Protein AF-A0A085ZIJ7-F1 (afdb_monomer_lite)

Radius of gyration: 19.6 Å; chains: 1; bounding box: 52×27×55 Å

Structure (mmCIF, N/CA/C/O backbone):
data_AF-A0A085ZIJ7-F1
#
_entry.id   AF-A0A085ZIJ7-F1
#
loop_
_atom_site.group_PDB
_atom_site.id
_atom_site.type_symbol
_atom_site.label_atom_id
_atom_site.label_alt_id
_atom_site.label_comp_id
_atom_site.label_asym_id
_atom_site.label_entity_id
_atom_site.label_seq_id
_atom_site.pdbx_PDB_ins_code
_atom_site.Cartn_x
_atom_site.Cartn_y
_atom_site.Cartn_z
_atom_site.occupancy
_atom_site.B_iso_or_equiv
_atom_site.auth_seq_id
_atom_site.auth_comp_id
_atom_site.auth_asym_id
_atom_site.auth_atom_id
_atom_site.pdbx_PDB_model_num
ATOM 1 N N . MET A 1 1 ? 13.204 -17.006 -9.933 1.00 59.56 1 MET A N 1
ATOM 2 C CA . MET A 1 1 ? 13.004 -15.591 -9.560 1.00 59.56 1 MET A CA 1
ATOM 3 C C . MET A 1 1 ? 14.360 -15.054 -9.168 1.00 59.56 1 MET A C 1
ATOM 5 O O . MET A 1 1 ? 14.959 -15.619 -8.263 1.00 59.56 1 MET A O 1
ATOM 9 N N . ASP A 1 2 ? 14.858 -14.044 -9.872 1.00 80.56 2 ASP A N 1
ATOM 10 C CA . ASP A 1 2 ? 16.181 -13.480 -9.587 1.00 80.56 2 ASP A CA 1
ATOM 11 C C . ASP A 1 2 ? 16.180 -12.800 -8.214 1.00 80.56 2 ASP A C 1
ATOM 13 O O . ASP A 1 2 ? 15.118 -12.431 -7.696 1.00 80.56 2 ASP A O 1
ATOM 17 N N . SER A 1 3 ? 17.364 -12.602 -7.633 1.00 83.62 3 SER A N 1
ATOM 18 C CA . SER A 1 3 ? 17.539 -11.985 -6.309 1.00 83.62 3 SER A CA 1
ATOM 19 C C . SER A 1 3 ? 16.763 -10.668 -6.165 1.00 83.62 3 SER A C 1
ATOM 21 O O . SER A 1 3 ? 16.081 -10.450 -5.164 1.00 83.62 3 SER A O 1
ATOM 23 N N . LEU A 1 4 ? 16.768 -9.832 -7.206 1.00 79.94 4 LEU A N 1
ATOM 24 C CA . LEU A 1 4 ? 16.025 -8.570 -7.264 1.00 79.94 4 LEU A CA 1
ATOM 25 C C . LEU A 1 4 ? 14.499 -8.772 -7.209 1.00 79.94 4 LEU A C 1
ATOM 27 O O . LEU A 1 4 ? 13.789 -8.043 -6.519 1.00 79.94 4 LEU A O 1
ATOM 31 N N . GLY A 1 5 ? 13.985 -9.793 -7.901 1.00 79.25 5 GLY A N 1
ATOM 32 C CA . GLY A 1 5 ? 12.565 -10.144 -7.871 1.00 79.25 5 GLY A CA 1
ATOM 33 C C . GLY A 1 5 ? 12.114 -10.607 -6.485 1.00 79.25 5 GLY A C 1
ATOM 34 O O . GLY A 1 5 ? 11.034 -10.229 -6.033 1.00 79.25 5 GLY A O 1
ATOM 35 N N . PHE A 1 6 ? 12.966 -11.353 -5.779 1.00 84.31 6 PHE A N 1
ATOM 36 C CA . PHE A 1 6 ? 12.706 -11.768 -4.400 1.00 84.31 6 PHE A CA 1
ATOM 37 C C . PHE A 1 6 ? 12.650 -10.584 -3.433 1.00 84.31 6 PHE A C 1
ATOM 39 O O . PHE A 1 6 ? 11.722 -10.490 -2.630 1.00 84.31 6 PHE A O 1
ATOM 46 N N . ILE A 1 7 ? 13.574 -9.629 -3.564 1.00 87.94 7 ILE A N 1
ATOM 47 C CA . ILE A 1 7 ? 13.561 -8.391 -2.773 1.00 87.94 7 ILE A CA 1
ATOM 48 C C . ILE A 1 7 ? 12.259 -7.612 -3.006 1.00 87.94 7 ILE A C 1
ATOM 50 O O . ILE A 1 7 ? 11.618 -7.171 -2.051 1.00 87.94 7 ILE A O 1
ATOM 54 N N . PHE A 1 8 ? 11.819 -7.476 -4.259 1.00 84.62 8 PHE A N 1
ATOM 55 C CA . PHE A 1 8 ? 10.567 -6.784 -4.573 1.00 84.62 8 PHE A CA 1
ATOM 56 C C . PHE A 1 8 ? 9.333 -7.501 -4.034 1.00 84.62 8 PHE A C 1
ATOM 58 O O . PHE A 1 8 ? 8.404 -6.841 -3.573 1.00 84.62 8 PHE A O 1
ATOM 65 N N . PHE A 1 9 ? 9.332 -8.832 -4.031 1.00 85.81 9 PHE A N 1
ATOM 66 C CA . PHE A 1 9 ? 8.261 -9.602 -3.412 1.00 85.81 9 PHE A CA 1
ATOM 67 C C . PHE A 1 9 ? 8.171 -9.341 -1.900 1.00 85.81 9 PHE A C 1
ATOM 69 O O . PHE A 1 9 ? 7.084 -9.079 -1.385 1.00 85.81 9 PHE A O 1
ATOM 76 N N . ILE A 1 10 ? 9.309 -9.312 -1.196 1.00 92.06 10 ILE A N 1
ATOM 77 C CA . ILE A 1 10 ? 9.355 -8.949 0.230 1.00 92.06 10 ILE A CA 1
ATOM 78 C C . ILE A 1 10 ? 8.826 -7.527 0.451 1.00 92.06 10 ILE A C 1
ATOM 80 O O . ILE A 1 10 ? 8.015 -7.307 1.351 1.00 92.06 10 ILE A O 1
ATOM 84 N N . LEU A 1 11 ? 9.241 -6.561 -0.375 1.00 90.25 11 LEU A N 1
ATOM 85 C CA . LEU A 1 11 ? 8.749 -5.183 -0.281 1.00 90.25 11 LEU A CA 1
ATOM 86 C C . LEU A 1 11 ? 7.232 -5.103 -0.481 1.00 90.25 11 LEU A C 1
ATOM 88 O O . LEU A 1 11 ? 6.559 -4.373 0.243 1.00 90.25 11 LEU A O 1
ATOM 92 N N . LEU A 1 12 ? 6.682 -5.881 -1.412 1.00 87.69 12 LEU A N 1
ATOM 93 C CA . LEU A 1 12 ? 5.244 -5.939 -1.666 1.00 87.69 12 LEU A CA 1
ATOM 94 C C . LEU A 1 12 ? 4.478 -6.506 -0.462 1.00 87.69 12 LEU A C 1
ATOM 96 O O . LEU A 1 12 ? 3.443 -5.961 -0.083 1.00 87.69 12 LEU A O 1
ATOM 100 N N . LEU A 1 13 ? 5.011 -7.535 0.202 1.00 91.38 13 LEU A N 1
ATOM 101 C CA . LEU A 1 13 ? 4.443 -8.031 1.460 1.00 91.38 13 LEU A CA 1
ATOM 102 C C . LEU A 1 13 ? 4.499 -6.966 2.564 1.00 91.38 13 LEU A C 1
ATOM 104 O O . LEU A 1 13 ? 3.507 -6.738 3.260 1.00 91.38 13 LEU A O 1
ATOM 108 N N . LEU A 1 14 ? 5.626 -6.260 2.696 1.00 93.62 14 LEU A N 1
ATOM 109 C CA . LEU A 1 14 ? 5.782 -5.179 3.673 1.00 93.62 14 LEU A CA 1
ATOM 110 C C . LEU A 1 14 ? 4.790 -4.031 3.443 1.00 93.62 14 LEU A C 1
ATOM 112 O O . LEU A 1 14 ? 4.300 -3.462 4.419 1.00 93.62 14 LEU A O 1
ATOM 116 N N . MET A 1 15 ? 4.430 -3.734 2.189 1.00 90.81 15 MET A N 1
ATOM 117 C CA . MET A 1 15 ? 3.410 -2.730 1.856 1.00 90.81 15 MET A CA 1
ATOM 118 C C . MET A 1 15 ? 2.016 -3.056 2.399 1.00 90.81 15 MET A C 1
ATOM 120 O O . MET A 1 15 ? 1.202 -2.147 2.539 1.00 90.81 15 MET A O 1
ATOM 124 N N . ILE A 1 16 ? 1.727 -4.320 2.704 1.00 92.81 16 ILE A N 1
ATOM 125 C CA . ILE A 1 16 ? 0.471 -4.733 3.336 1.00 92.81 16 ILE A CA 1
ATOM 126 C C . ILE A 1 16 ? 0.681 -4.849 4.847 1.00 92.81 16 ILE A C 1
ATOM 128 O O . ILE A 1 16 ? -0.087 -4.292 5.630 1.00 92.81 16 ILE A O 1
ATOM 132 N N . ILE A 1 17 ? 1.746 -5.524 5.279 1.00 93.75 17 ILE A N 1
ATOM 133 C CA . ILE A 1 17 ? 1.982 -5.825 6.696 1.00 93.75 17 ILE A CA 1
ATOM 134 C C . ILE A 1 17 ? 2.184 -4.543 7.518 1.00 93.75 17 ILE A C 1
ATOM 136 O O . ILE A 1 17 ? 1.549 -4.386 8.563 1.00 93.75 17 ILE A O 1
ATOM 140 N N . LEU A 1 18 ? 3.021 -3.605 7.057 1.00 93.31 18 LEU A N 1
ATOM 141 C CA . LEU A 1 18 ? 3.362 -2.404 7.828 1.00 93.31 18 LEU A CA 1
ATOM 142 C C . LEU A 1 18 ? 2.146 -1.496 8.075 1.00 93.31 18 LEU A C 1
ATOM 144 O O . LEU A 1 18 ? 1.902 -1.162 9.240 1.00 93.31 18 LEU A O 1
ATOM 148 N N . PRO A 1 19 ? 1.335 -1.119 7.063 1.00 92.94 19 PRO A N 1
ATOM 149 C CA . PRO A 1 19 ? 0.138 -0.322 7.312 1.00 92.94 19 PRO A CA 1
ATOM 150 C C . PRO A 1 19 ? -0.854 -1.000 8.251 1.00 92.94 19 PRO A C 1
ATOM 152 O O . PRO A 1 19 ? -1.413 -0.333 9.121 1.00 92.94 19 PRO A O 1
ATOM 155 N N . ASN A 1 20 ? -1.057 -2.314 8.111 1.00 93.19 20 ASN A N 1
ATOM 156 C CA . ASN A 1 20 ? -1.965 -3.071 8.974 1.00 93.19 20 ASN A CA 1
ATOM 157 C C . ASN A 1 20 ? -1.473 -3.104 10.425 1.00 93.19 20 ASN A C 1
ATOM 159 O O . ASN A 1 20 ? -2.253 -2.864 11.347 1.00 93.19 20 ASN A O 1
ATOM 163 N N . TYR A 1 21 ? -0.172 -3.311 10.635 1.00 93.06 21 TYR A N 1
ATOM 164 C CA . TYR A 1 21 ? 0.441 -3.256 11.960 1.00 93.06 21 TYR A CA 1
ATOM 165 C C . TYR A 1 21 ? 0.304 -1.867 12.603 1.00 93.06 21 TYR A C 1
ATOM 167 O O . TYR A 1 21 ? -0.115 -1.744 13.758 1.00 93.06 21 TYR A O 1
ATOM 175 N N . LEU A 1 22 ? 0.598 -0.799 11.851 1.00 91.31 22 LEU A N 1
ATOM 176 C CA . LEU A 1 22 ? 0.458 0.579 12.331 1.00 91.31 22 LEU A CA 1
ATOM 177 C C . LEU A 1 22 ? -1.000 0.929 12.654 1.00 91.31 22 LEU A C 1
ATOM 179 O O . LEU A 1 22 ? -1.268 1.560 13.680 1.00 91.31 22 LEU A O 1
ATOM 183 N N . PHE A 1 23 ? -1.944 0.501 11.814 1.00 92.25 23 PHE A N 1
ATOM 184 C CA . PHE A 1 23 ? -3.373 0.669 12.057 1.00 92.25 23 PHE A CA 1
ATOM 185 C C . PHE A 1 23 ? -3.811 -0.063 13.329 1.00 92.25 23 PHE A C 1
ATOM 187 O O . PHE A 1 23 ? -4.478 0.525 14.178 1.00 92.25 23 PHE A O 1
ATOM 194 N N . GLN A 1 24 ? -3.366 -1.307 13.522 1.00 89.75 24 GLN A N 1
ATOM 195 C CA . GLN A 1 24 ? -3.676 -2.085 14.718 1.00 89.75 24 GLN A CA 1
ATOM 196 C C . GLN A 1 24 ? -3.153 -1.421 15.996 1.00 89.75 24 GLN A C 1
ATOM 198 O O . GLN A 1 24 ? -3.870 -1.399 16.998 1.00 89.75 24 GLN A O 1
ATOM 203 N N . ARG A 1 25 ? -1.931 -0.867 15.984 1.00 88.62 25 ARG A N 1
ATOM 204 C CA . ARG A 1 25 ? -1.400 -0.114 17.135 1.00 88.62 25 ARG A CA 1
ATOM 205 C C . ARG A 1 25 ? -2.278 1.089 17.465 1.00 88.62 25 ARG A C 1
ATOM 207 O O . ARG A 1 25 ? -2.599 1.286 18.630 1.00 88.62 25 ARG A O 1
ATOM 214 N N . LYS A 1 26 ? -2.707 1.851 16.455 1.00 87.25 26 LYS A N 1
ATOM 215 C CA . LYS A 1 26 ? -3.594 3.009 16.652 1.00 87.25 26 LYS A CA 1
ATOM 216 C C . LYS A 1 26 ? -4.979 2.611 17.157 1.00 87.25 26 LYS A C 1
ATOM 218 O O . LYS A 1 26 ? -5.506 3.279 18.033 1.00 87.25 26 LYS A O 1
ATOM 223 N N . LEU A 1 27 ? -5.541 1.515 16.653 1.00 86.69 27 LEU A N 1
ATOM 224 C CA . LEU A 1 27 ? -6.851 1.014 17.074 1.00 86.69 27 LEU A CA 1
ATOM 225 C C . LEU A 1 27 ? -6.859 0.533 18.536 1.00 86.69 27 LEU A C 1
ATOM 227 O O . LEU A 1 27 ? -7.863 0.663 19.226 1.00 86.69 27 LEU A O 1
ATOM 231 N N . LYS A 1 28 ? -5.742 -0.022 19.027 1.00 83.56 28 LYS A N 1
ATOM 232 C CA . LYS A 1 28 ? -5.610 -0.399 20.445 1.00 83.56 28 LYS A CA 1
ATOM 233 C C . LYS A 1 28 ? -5.643 0.808 21.386 1.00 83.56 28 LYS A C 1
ATOM 235 O O . LYS A 1 28 ? -6.079 0.651 22.513 1.00 83.56 28 LYS A O 1
ATOM 240 N N . LEU A 1 29 ? -5.203 1.984 20.930 1.00 81.19 29 LEU A N 1
ATOM 241 C CA . LEU A 1 29 ? -5.225 3.215 21.730 1.00 81.19 29 LEU A CA 1
ATOM 242 C C . LEU A 1 29 ? -6.628 3.826 21.857 1.00 81.19 29 LEU A C 1
ATOM 244 O O . LEU A 1 29 ? -6.814 4.735 22.654 1.00 81.19 29 LEU A O 1
ATOM 248 N N . THR A 1 30 ? -7.600 3.373 21.061 1.00 72.00 30 THR A N 1
ATOM 249 C CA . THR A 1 30 ? -8.964 3.922 21.037 1.00 72.00 30 THR A CA 1
ATOM 250 C C . THR A 1 30 ? -10.002 3.004 21.695 1.00 72.00 30 THR A C 1
ATOM 252 O O . THR A 1 30 ? -11.196 3.190 21.467 1.00 72.00 30 THR A O 1
ATOM 255 N N . ASP A 1 31 ? -9.571 1.986 22.454 1.00 69.12 31 ASP A N 1
ATOM 256 C CA . ASP A 1 31 ? -10.395 0.933 23.091 1.00 69.12 31 ASP A CA 1
ATOM 257 C C . ASP A 1 31 ? -11.309 0.131 22.139 1.00 69.12 31 ASP A C 1
ATOM 259 O O . ASP A 1 31 ? -12.063 -0.750 22.543 1.00 69.12 31 ASP A O 1
ATOM 263 N N . LEU A 1 32 ? -11.202 0.364 20.830 1.00 68.25 32 LEU A N 1
ATOM 264 C CA . LEU A 1 32 ? -12.043 -0.213 19.780 1.00 68.25 32 LEU A CA 1
ATOM 265 C C . LEU A 1 32 ? -11.381 -1.446 19.149 1.00 68.25 32 LEU A C 1
ATOM 267 O O . LEU A 1 32 ? -11.357 -1.610 17.930 1.00 68.25 32 LEU A O 1
ATOM 271 N N . SER A 1 33 ? -10.816 -2.334 19.969 1.00 67.19 33 SER A N 1
ATOM 272 C CA . SER A 1 33 ? -9.876 -3.380 19.526 1.00 67.19 33 SER A CA 1
ATOM 273 C C . SER A 1 33 ? -10.486 -4.585 18.774 1.00 67.19 33 SER A C 1
ATOM 275 O O . SER A 1 33 ? -9.808 -5.603 18.573 1.00 67.19 33 SER A O 1
ATOM 277 N N . TYR A 1 34 ? -11.728 -4.467 18.295 1.00 78.62 34 TYR A N 1
ATOM 278 C CA . TYR A 1 34 ? -12.477 -5.533 17.629 1.00 78.62 34 TYR A CA 1
ATOM 279 C C . TYR A 1 34 ? -11.794 -6.053 16.357 1.00 78.62 34 TYR A C 1
ATOM 281 O O . TYR A 1 34 ? -11.249 -5.301 15.544 1.00 78.62 34 TYR A O 1
ATOM 289 N N . PHE A 1 35 ? -11.877 -7.371 16.152 1.00 83.50 35 PHE A N 1
ATOM 290 C CA . PHE A 1 35 ? -11.322 -8.053 14.979 1.00 83.50 35 PHE A CA 1
ATOM 291 C C . PHE A 1 35 ? -11.909 -7.534 13.657 1.00 83.50 35 PHE A C 1
ATOM 293 O O . PHE A 1 35 ? -11.170 -7.346 12.692 1.00 83.50 35 PHE A O 1
ATOM 300 N N . LYS A 1 36 ? -13.210 -7.207 13.640 1.00 87.81 36 LYS A N 1
ATOM 301 C CA . LYS A 1 36 ? -13.929 -6.687 12.465 1.00 87.81 36 LYS A CA 1
ATOM 302 C C . LYS A 1 36 ? -13.216 -5.496 11.815 1.00 87.81 36 LYS A C 1
ATOM 304 O O . LYS A 1 36 ? -13.040 -5.480 10.601 1.00 87.81 36 LYS A O 1
ATOM 309 N N . TYR A 1 37 ? -12.760 -4.527 12.610 1.00 88.69 37 TYR A N 1
ATOM 310 C CA . TYR A 1 37 ? -12.089 -3.332 12.088 1.00 88.69 37 TYR A CA 1
ATOM 311 C C . TYR A 1 37 ? -10.713 -3.647 11.487 1.00 88.69 37 TYR A C 1
ATOM 313 O O . TYR A 1 37 ? -10.328 -3.053 10.483 1.00 88.69 37 TYR A O 1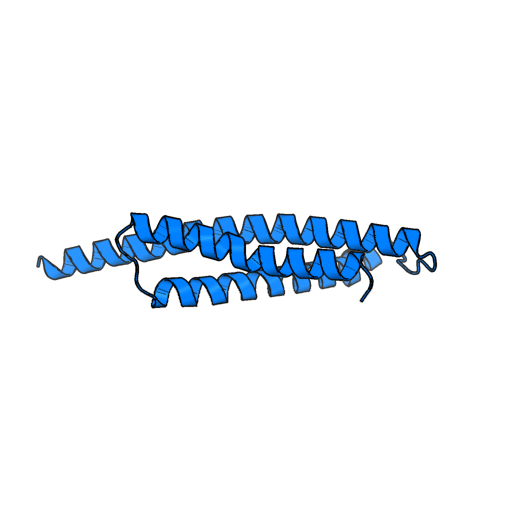
ATOM 321 N N . LYS A 1 38 ? -9.989 -4.620 12.052 1.00 90.06 38 LYS A N 1
ATOM 322 C CA . LYS A 1 38 ? -8.697 -5.080 11.517 1.00 90.06 38 LYS A CA 1
ATOM 323 C C . LYS A 1 38 ? -8.884 -5.777 10.167 1.00 90.06 38 LYS A C 1
ATOM 325 O O . LYS A 1 38 ? -8.166 -5.471 9.224 1.00 90.06 38 LYS A O 1
ATOM 330 N N . ALA A 1 39 ? -9.881 -6.658 10.065 1.00 90.75 39 ALA A N 1
ATOM 331 C CA . ALA A 1 39 ? -10.187 -7.382 8.833 1.00 90.75 39 ALA A CA 1
ATOM 332 C C . ALA A 1 39 ? -10.622 -6.441 7.696 1.00 90.75 39 ALA A C 1
ATOM 334 O O . ALA A 1 39 ? -10.134 -6.560 6.576 1.00 90.75 39 ALA A O 1
ATOM 335 N N . ILE A 1 40 ? -11.483 -5.460 7.988 1.00 92.69 40 ILE A N 1
ATOM 336 C CA . ILE A 1 40 ? -11.911 -4.471 6.987 1.00 92.69 40 ILE A CA 1
ATOM 337 C C . ILE A 1 40 ? -10.721 -3.633 6.510 1.00 92.69 40 ILE A C 1
ATOM 339 O O . ILE A 1 40 ? -10.564 -3.422 5.309 1.00 92.69 40 ILE A O 1
ATOM 343 N N . TYR A 1 41 ? -9.857 -3.182 7.424 1.00 93.94 41 TYR A N 1
ATOM 344 C CA . TYR A 1 41 ? -8.679 -2.409 7.036 1.00 93.94 41 TYR A CA 1
ATOM 345 C C . TYR A 1 41 ? -7.695 -3.227 6.181 1.00 93.94 41 TYR A C 1
ATOM 347 O O . TYR A 1 41 ? -7.154 -2.699 5.210 1.00 93.94 41 TYR A O 1
ATOM 355 N N . LEU A 1 42 ? -7.535 -4.525 6.461 1.00 94.31 42 LEU A N 1
ATOM 356 C CA . LEU A 1 42 ? -6.744 -5.426 5.619 1.00 94.31 42 LEU A CA 1
ATOM 357 C C . LEU A 1 42 ? -7.277 -5.461 4.182 1.00 94.31 42 LEU A C 1
ATOM 359 O O . LEU A 1 42 ? -6.508 -5.254 3.242 1.00 94.31 42 LEU A O 1
ATOM 363 N N . VAL A 1 43 ? -8.591 -5.628 4.005 1.00 94.88 43 VAL A N 1
ATOM 364 C CA . VAL A 1 43 ? -9.231 -5.602 2.679 1.00 94.88 43 VAL A CA 1
ATOM 365 C C . VAL A 1 43 ? -9.010 -4.257 1.980 1.00 94.88 43 VAL A C 1
ATOM 367 O O . VAL A 1 43 ? -8.673 -4.239 0.795 1.00 94.88 43 VAL A O 1
ATOM 370 N N . ILE A 1 44 ? -9.123 -3.136 2.702 1.00 94.38 44 ILE A N 1
ATOM 371 C CA . ILE A 1 44 ? -8.847 -1.795 2.158 1.00 94.38 44 ILE A CA 1
ATOM 372 C C . ILE A 1 44 ? -7.388 -1.685 1.695 1.00 94.38 44 ILE A C 1
ATOM 374 O O . ILE A 1 44 ? -7.139 -1.202 0.595 1.00 94.38 44 ILE A O 1
ATOM 378 N N . SER A 1 45 ? -6.427 -2.161 2.491 1.00 94.44 45 SER A N 1
ATOM 379 C CA . SER A 1 45 ? -4.999 -2.086 2.153 1.00 94.44 45 SER A CA 1
ATOM 380 C C . SER A 1 45 ? -4.634 -2.908 0.909 1.00 94.44 45 SER A C 1
ATOM 382 O O . SER A 1 45 ? -3.898 -2.424 0.050 1.00 94.44 45 SER A O 1
ATOM 384 N N . ILE A 1 46 ? -5.204 -4.112 0.763 1.00 94.00 46 ILE A N 1
ATOM 385 C CA . ILE A 1 46 ? -5.017 -4.968 -0.418 1.00 94.00 46 ILE A CA 1
ATOM 386 C C . ILE A 1 46 ? -5.657 -4.310 -1.643 1.00 94.00 46 ILE A C 1
ATOM 388 O O . ILE A 1 46 ? -5.027 -4.207 -2.693 1.00 94.00 46 ILE A O 1
ATOM 392 N N . SER A 1 47 ? -6.885 -3.806 -1.493 1.00 93.50 47 SER A N 1
ATOM 393 C CA . SER A 1 47 ? -7.607 -3.130 -2.577 1.00 93.50 47 SER A CA 1
ATOM 394 C C . SER A 1 47 ? -6.875 -1.869 -3.042 1.00 93.50 47 SER A C 1
ATOM 396 O O . SER A 1 47 ? -6.757 -1.632 -4.240 1.00 93.50 47 SER A O 1
ATOM 398 N N . SER A 1 48 ? -6.324 -1.091 -2.104 1.00 92.50 48 SER A N 1
ATOM 399 C CA . SER A 1 48 ? -5.485 0.078 -2.390 1.00 92.50 48 SER A CA 1
ATOM 400 C C . SER A 1 48 ? -4.257 -0.307 -3.209 1.00 92.50 48 SER A C 1
ATOM 402 O O . SER A 1 48 ? -3.968 0.338 -4.213 1.00 92.50 48 SER A O 1
ATOM 404 N N . LEU A 1 49 ? -3.558 -1.378 -2.827 1.00 92.00 49 LEU A N 1
ATOM 405 C CA . LEU A 1 49 ? -2.379 -1.837 -3.555 1.00 92.00 49 LEU A CA 1
ATOM 406 C C . LEU A 1 49 ? -2.729 -2.234 -4.997 1.00 92.00 49 LEU A C 1
ATOM 408 O O . LEU A 1 49 ? -2.060 -1.792 -5.930 1.00 92.00 49 LEU A O 1
ATOM 412 N N . ILE A 1 50 ? -3.799 -3.016 -5.184 1.00 91.62 50 ILE A N 1
ATOM 413 C CA . ILE A 1 50 ? -4.299 -3.399 -6.515 1.00 91.62 50 ILE A CA 1
ATOM 414 C C . ILE A 1 50 ? -4.631 -2.149 -7.335 1.00 91.62 50 ILE A C 1
ATOM 416 O O . ILE A 1 50 ? -4.216 -2.043 -8.487 1.00 91.62 50 ILE A O 1
ATOM 420 N N . LEU A 1 51 ? -5.323 -1.179 -6.737 1.00 92.56 51 LEU A N 1
ATOM 421 C CA . LEU A 1 51 ? -5.706 0.060 -7.407 1.00 92.56 51 LEU A CA 1
ATOM 422 C C . LEU A 1 51 ? -4.486 0.881 -7.846 1.00 92.56 51 LEU A C 1
ATOM 424 O O . LEU A 1 51 ? -4.485 1.397 -8.960 1.00 92.56 51 LEU A O 1
ATOM 428 N N . VAL A 1 52 ? -3.429 0.954 -7.030 1.00 91.94 52 VAL A N 1
ATOM 429 C CA . VAL A 1 52 ? -2.170 1.619 -7.410 1.00 91.94 52 VAL A CA 1
ATOM 430 C C . VAL A 1 52 ? -1.505 0.911 -8.589 1.00 91.94 52 VAL A C 1
ATOM 432 O O . VAL A 1 52 ? -1.056 1.582 -9.515 1.00 91.94 52 VAL A O 1
ATOM 435 N N . PHE A 1 53 ? -1.462 -0.425 -8.596 1.00 88.19 53 PHE A N 1
ATOM 436 C CA . PHE A 1 53 ? -0.906 -1.181 -9.723 1.00 88.19 53 PHE A CA 1
ATOM 437 C C . PHE A 1 53 ? -1.700 -0.970 -11.010 1.00 88.19 53 PHE A C 1
ATOM 439 O O . PHE A 1 53 ? -1.107 -0.715 -12.056 1.00 88.19 53 PHE A O 1
ATOM 446 N N . VAL A 1 54 ? -3.031 -1.036 -10.931 1.00 90.00 54 VAL A N 1
ATOM 447 C CA . VAL A 1 54 ? -3.919 -0.788 -12.073 1.00 90.00 54 VAL A CA 1
ATOM 448 C C . VAL A 1 54 ? -3.728 0.636 -12.589 1.00 90.00 54 VAL A C 1
ATOM 450 O O . VAL A 1 54 ? -3.500 0.831 -13.780 1.00 90.00 54 VAL A O 1
ATOM 453 N N . PHE A 1 55 ? -3.741 1.630 -11.700 1.00 88.38 55 PHE A N 1
ATOM 454 C CA . PHE A 1 55 ? -3.507 3.027 -12.059 1.00 88.38 55 PHE A CA 1
ATOM 455 C C . PHE A 1 55 ? -2.149 3.220 -12.740 1.00 88.38 55 PHE A C 1
ATOM 457 O O . PHE A 1 55 ? -2.073 3.843 -13.796 1.00 88.38 55 PHE A O 1
ATOM 464 N N . PHE A 1 56 ? -1.082 2.644 -12.180 1.00 85.19 56 PHE A N 1
ATOM 465 C CA . PHE A 1 56 ? 0.256 2.743 -12.756 1.00 85.19 56 PHE A CA 1
ATOM 466 C C . PHE A 1 56 ? 0.348 2.061 -14.127 1.00 85.19 56 PHE A C 1
ATOM 468 O O . PHE A 1 56 ? 0.979 2.597 -15.035 1.00 85.19 56 PHE A O 1
ATOM 475 N N . TYR A 1 57 ? -0.307 0.910 -14.307 1.00 84.19 57 TYR A N 1
ATOM 476 C CA . TYR A 1 57 ? -0.386 0.226 -15.597 1.00 84.19 57 TYR A CA 1
ATOM 477 C C . TYR A 1 57 ? -1.053 1.103 -16.663 1.00 84.19 57 TYR A C 1
ATOM 479 O O . TYR A 1 57 ? -0.477 1.303 -17.733 1.00 84.19 57 TYR A O 1
ATOM 487 N N . TYR A 1 58 ? -2.216 1.686 -16.355 1.00 85.81 58 TYR A N 1
ATOM 488 C CA . TYR A 1 58 ? -2.909 2.596 -17.271 1.00 85.81 58 TYR A CA 1
ATOM 489 C C . TYR A 1 58 ? -2.086 3.853 -17.563 1.00 85.81 58 TYR A C 1
ATOM 491 O O . TYR A 1 58 ? -1.983 4.265 -18.715 1.00 85.81 58 TYR A O 1
ATOM 499 N N . LEU A 1 59 ? -1.446 4.438 -16.549 1.00 82.81 59 LEU A N 1
ATOM 500 C CA . LEU A 1 59 ? -0.589 5.610 -16.721 1.00 82.81 59 LEU A CA 1
ATOM 501 C C . LEU A 1 59 ? 0.618 5.297 -17.621 1.00 82.81 59 LEU A C 1
ATOM 503 O O . LEU A 1 59 ? 0.990 6.115 -18.461 1.00 82.81 59 LEU A O 1
ATOM 507 N N . LYS A 1 60 ? 1.195 4.096 -17.502 1.00 77.44 60 LYS A N 1
ATOM 508 C CA . LYS A 1 60 ? 2.288 3.636 -18.363 1.00 77.44 60 LYS A CA 1
ATOM 509 C C . LYS A 1 60 ? 1.849 3.400 -19.807 1.00 77.44 60 LYS A C 1
ATOM 511 O O . LYS A 1 60 ? 2.486 3.934 -20.711 1.00 77.44 60 LYS A O 1
ATOM 516 N N . GLU A 1 61 ? 0.807 2.605 -20.033 1.00 74.75 61 GLU A N 1
ATOM 517 C CA . GLU A 1 61 ? 0.399 2.250 -21.400 1.00 74.75 61 GLU A CA 1
ATOM 518 C C . GLU A 1 61 ? -0.284 3.395 -22.141 1.00 74.75 61 GLU A C 1
ATOM 520 O O . GLU A 1 61 ? -0.029 3.592 -23.323 1.00 74.75 61 GLU A O 1
ATOM 525 N N . TYR A 1 62 ? -1.120 4.184 -21.468 1.00 74.38 62 TYR A N 1
ATOM 526 C CA . TYR A 1 62 ? -1.842 5.261 -22.138 1.00 74.38 62 TYR A CA 1
ATOM 527 C C . TYR A 1 62 ? -1.082 6.573 -22.062 1.00 74.38 62 TYR A C 1
ATOM 529 O O . TYR A 1 62 ? -0.846 7.201 -23.083 1.00 74.38 62 TYR A O 1
ATOM 537 N N . PHE A 1 63 ? -0.671 7.010 -20.874 1.00 66.12 63 PHE A N 1
ATOM 538 C CA . PHE A 1 63 ? -0.162 8.372 -20.731 1.00 66.12 63 PHE A CA 1
ATOM 539 C C . PHE A 1 63 ? 1.281 8.507 -21.230 1.00 66.12 63 PHE A C 1
ATOM 541 O O . PHE A 1 63 ? 1.583 9.351 -22.069 1.00 66.12 63 PHE A O 1
ATOM 548 N N . LEU A 1 64 ? 2.176 7.641 -20.756 1.00 67.00 64 LEU A N 1
ATOM 549 C CA . LEU A 1 64 ? 3.604 7.710 -21.086 1.00 67.00 64 LEU A CA 1
ATOM 550 C C . LEU A 1 64 ? 3.898 7.317 -22.539 1.00 67.00 64 LEU A C 1
ATOM 552 O O . LEU A 1 64 ? 4.738 7.935 -23.186 1.00 67.00 64 LEU A O 1
ATOM 556 N N . LYS A 1 65 ? 3.206 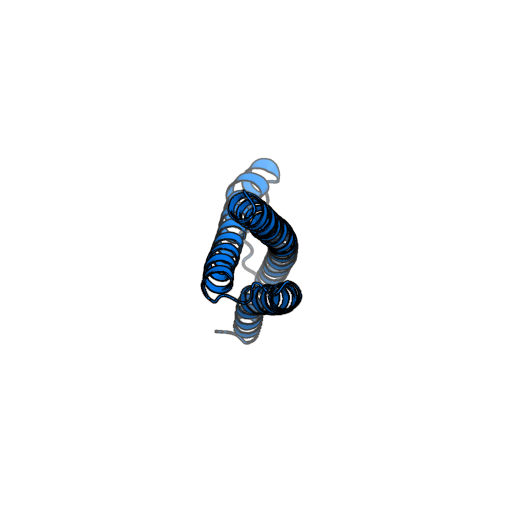6.311 -23.071 1.00 66.75 65 LYS A N 1
ATOM 557 C CA . LYS A 1 65 ? 3.431 5.858 -24.448 1.00 66.75 65 LYS A CA 1
ATOM 558 C C . LYS A 1 65 ? 2.806 6.790 -25.485 1.00 66.75 65 LYS A C 1
ATOM 560 O O . LYS A 1 65 ? 3.439 7.047 -26.500 1.00 66.75 65 LYS A O 1
ATOM 565 N N . TYR A 1 66 ? 1.592 7.291 -25.234 1.00 59.00 66 TYR A N 1
ATOM 566 C CA . TYR A 1 66 ? 0.855 8.108 -26.205 1.00 59.00 66 TYR A CA 1
ATOM 567 C C . TYR A 1 66 ? 1.291 9.576 -26.204 1.00 59.00 66 TYR A C 1
ATOM 569 O O . TYR A 1 66 ? 1.439 10.158 -27.269 1.00 59.00 66 TYR A O 1
ATOM 577 N N . TYR A 1 67 ? 1.513 10.181 -25.029 1.00 58.69 67 TYR A N 1
ATOM 578 C CA . TYR A 1 67 ? 1.834 11.614 -24.942 1.00 58.69 67 TYR A CA 1
ATOM 579 C C . TYR A 1 67 ? 3.331 11.917 -24.910 1.00 58.69 67 TYR A C 1
ATOM 581 O O . TYR A 1 67 ? 3.731 13.007 -25.305 1.00 58.69 67 TYR A O 1
ATOM 589 N N . PHE A 1 68 ? 4.155 10.985 -24.426 1.00 58.47 68 PHE A N 1
ATOM 590 C CA . PHE A 1 68 ? 5.604 11.187 -24.320 1.00 58.47 68 PHE A CA 1
ATOM 591 C C . PHE A 1 68 ? 6.408 10.339 -25.311 1.00 58.47 68 PHE A C 1
ATOM 593 O O . PHE A 1 68 ? 7.634 10.360 -25.245 1.00 58.47 68 PHE A O 1
ATOM 600 N N . GLU A 1 69 ? 5.741 9.576 -26.190 1.00 57.22 69 GLU A N 1
ATOM 601 C CA . GLU A 1 69 ? 6.364 8.677 -27.180 1.00 57.22 69 GLU A CA 1
ATOM 602 C C . GLU A 1 69 ? 7.461 7.774 -26.581 1.00 57.22 69 GLU A C 1
ATOM 604 O O . GLU A 1 69 ? 8.400 7.347 -27.258 1.00 57.22 69 GLU A O 1
ATOM 609 N N . LEU A 1 70 ? 7.358 7.460 -25.283 1.00 58.34 70 LEU A N 1
ATOM 610 C CA . LEU A 1 70 ? 8.347 6.661 -24.570 1.00 58.34 70 LEU A CA 1
ATOM 611 C C . LEU A 1 70 ? 8.211 5.199 -24.991 1.00 58.34 70 LEU A C 1
ATOM 613 O O . LEU A 1 70 ? 7.517 4.390 -24.368 1.00 58.34 70 LEU A O 1
ATOM 617 N N . ASN A 1 71 ? 8.898 4.860 -26.078 1.00 54.88 71 ASN A N 1
ATOM 618 C CA . ASN A 1 71 ? 8.945 3.516 -26.616 1.00 54.88 71 ASN A CA 1
ATOM 619 C C . ASN A 1 71 ? 9.800 2.638 -25.689 1.00 54.88 71 ASN A C 1
ATOM 621 O O . ASN A 1 71 ? 11.024 2.597 -25.774 1.00 54.88 71 ASN A O 1
ATOM 625 N N . THR A 1 72 ? 9.152 1.942 -24.756 1.00 56.50 72 THR A N 1
ATOM 626 C CA . THR A 1 72 ? 9.799 1.083 -23.746 1.00 56.50 72 THR A CA 1
ATOM 627 C C . THR A 1 72 ? 10.191 -0.292 -24.303 1.00 56.50 72 THR A C 1
ATOM 629 O O . THR A 1 72 ? 10.153 -1.298 -23.599 1.00 56.50 72 THR A O 1
ATOM 632 N N . ASN A 1 73 ? 10.631 -0.344 -25.561 1.00 54.66 73 ASN A N 1
ATOM 633 C CA . ASN A 1 73 ? 11.209 -1.535 -26.187 1.00 54.66 73 ASN A CA 1
ATOM 634 C C . ASN A 1 73 ? 12.709 -1.639 -25.859 1.00 54.66 73 ASN A C 1
ATOM 636 O O . ASN A 1 73 ? 13.557 -1.737 -26.745 1.00 54.66 73 ASN A O 1
ATOM 640 N N . ASN A 1 74 ? 13.061 -1.589 -24.573 1.00 54.97 74 ASN A N 1
ATOM 641 C CA . ASN A 1 74 ? 14.455 -1.680 -24.145 1.00 54.97 74 ASN A CA 1
ATOM 642 C C . ASN A 1 74 ? 14.877 -3.151 -24.045 1.00 54.97 74 ASN A C 1
ATOM 644 O O . ASN A 1 74 ? 14.457 -3.867 -23.141 1.00 54.97 74 ASN A O 1
ATOM 648 N N . LYS A 1 75 ? 15.731 -3.586 -24.980 1.00 60.84 75 LYS A N 1
ATOM 649 C CA . LYS A 1 75 ? 16.312 -4.942 -25.043 1.00 60.84 75 LYS A CA 1
ATOM 650 C C . LYS A 1 75 ? 17.462 -5.178 -24.046 1.00 60.84 75 LYS A C 1
ATOM 652 O O . LYS A 1 75 ? 17.925 -6.305 -23.922 1.00 60.84 75 LYS A O 1
ATOM 657 N N . ASN A 1 76 ? 17.917 -4.141 -23.339 1.00 71.88 76 ASN A N 1
ATOM 658 C CA . ASN A 1 76 ? 19.059 -4.222 -22.425 1.00 71.88 76 ASN A CA 1
ATOM 659 C C . ASN A 1 76 ? 18.609 -4.513 -20.985 1.00 71.88 76 ASN A C 1
ATOM 661 O O . ASN A 1 76 ? 17.788 -3.786 -20.421 1.00 71.88 76 ASN A O 1
ATOM 665 N N . GLU A 1 77 ? 19.207 -5.532 -20.365 1.00 73.06 77 GLU A N 1
ATOM 666 C CA . GLU A 1 77 ? 18.891 -5.997 -19.006 1.00 73.06 77 GLU A CA 1
ATOM 667 C C . GLU A 1 77 ? 19.055 -4.900 -17.936 1.00 73.06 77 GLU A C 1
ATOM 669 O O . GLU A 1 77 ? 18.226 -4.765 -17.034 1.00 73.06 77 GLU A O 1
ATOM 674 N N . TYR A 1 78 ? 20.077 -4.049 -18.077 1.00 75.31 78 TYR A N 1
ATOM 675 C CA . TYR A 1 78 ? 20.320 -2.920 -17.174 1.00 75.31 78 TYR A CA 1
ATOM 676 C C . TYR A 1 78 ? 19.159 -1.911 -17.160 1.00 75.31 78 TYR A C 1
ATOM 678 O O . TYR A 1 78 ? 18.664 -1.532 -16.096 1.00 75.31 78 TYR A O 1
ATOM 686 N N . GLU A 1 79 ? 18.667 -1.519 -18.337 1.00 76.00 79 GLU A N 1
ATOM 687 C CA . GLU A 1 79 ? 17.553 -0.572 -18.462 1.00 76.00 79 GLU A CA 1
ATOM 688 C C . GLU A 1 79 ? 16.231 -1.187 -17.991 1.00 76.00 79 GLU A C 1
ATOM 690 O O . GLU A 1 79 ? 15.418 -0.513 -17.353 1.00 76.00 79 GLU A O 1
ATOM 695 N N . ALA A 1 80 ? 16.034 -2.489 -18.224 1.00 73.12 80 ALA A N 1
ATOM 696 C CA . ALA A 1 80 ? 14.887 -3.216 -17.693 1.00 73.12 80 ALA A CA 1
ATOM 697 C C . ALA A 1 80 ? 14.891 -3.224 -16.153 1.00 73.12 80 ALA A C 1
ATOM 699 O O . ALA A 1 80 ? 13.871 -2.924 -15.526 1.00 73.12 80 ALA A O 1
ATOM 700 N N . ASN A 1 81 ? 16.039 -3.487 -15.523 1.00 77.94 81 ASN A N 1
ATOM 701 C CA . ASN A 1 81 ? 16.172 -3.470 -14.064 1.00 77.94 81 ASN A CA 1
ATOM 702 C C . ASN A 1 81 ? 15.991 -2.064 -13.472 1.00 77.94 81 ASN A C 1
ATOM 704 O O . ASN A 1 81 ? 15.323 -1.906 -12.446 1.00 77.94 81 ASN A O 1
ATOM 708 N N . LYS A 1 82 ? 16.498 -1.025 -14.142 1.00 80.44 82 LYS A N 1
ATOM 709 C CA . LYS A 1 82 ? 16.270 0.376 -13.761 1.00 80.44 82 LYS A CA 1
ATOM 710 C C . LYS A 1 82 ? 14.782 0.737 -13.802 1.00 80.44 82 LYS A C 1
ATOM 712 O O . LYS A 1 82 ? 14.252 1.266 -12.823 1.00 80.44 82 LYS A O 1
ATOM 717 N N . ALA A 1 83 ? 14.081 0.382 -14.879 1.00 79.25 83 ALA A N 1
ATOM 718 C CA . ALA A 1 83 ? 12.646 0.625 -15.015 1.00 79.25 83 ALA A CA 1
ATOM 719 C C . ALA A 1 83 ? 11.818 -0.107 -13.942 1.00 79.25 83 ALA A C 1
ATOM 721 O O . ALA A 1 83 ? 10.867 0.461 -13.396 1.00 79.25 83 ALA A O 1
ATOM 722 N N . ARG A 1 84 ? 12.198 -1.346 -13.592 1.00 78.88 84 ARG A N 1
ATOM 723 C CA . ARG A 1 84 ? 11.565 -2.113 -12.504 1.00 78.88 84 ARG A CA 1
ATOM 724 C C . ARG A 1 84 ? 11.745 -1.422 -11.155 1.00 78.88 84 ARG A C 1
ATOM 726 O O . ARG A 1 84 ? 10.762 -1.229 -10.445 1.00 78.88 84 ARG A O 1
ATOM 733 N N . THR A 1 85 ? 12.963 -0.990 -10.832 1.00 84.19 85 THR A N 1
ATOM 734 C CA . THR A 1 85 ? 13.264 -0.294 -9.570 1.00 84.19 85 THR A CA 1
ATOM 735 C C . THR A 1 85 ? 12.480 1.013 -9.444 1.00 84.19 85 THR A C 1
ATOM 737 O O . THR A 1 85 ? 11.866 1.263 -8.405 1.00 84.19 85 THR A O 1
ATOM 740 N N . ILE A 1 86 ? 12.419 1.818 -10.512 1.00 84.50 86 ILE A N 1
ATOM 741 C CA . ILE A 1 86 ? 11.639 3.067 -10.541 1.00 84.50 86 ILE A CA 1
ATOM 742 C C . ILE A 1 86 ? 10.151 2.780 -10.317 1.00 84.50 86 ILE A C 1
ATOM 744 O O . ILE A 1 86 ? 9.516 3.417 -9.479 1.00 84.50 86 ILE A O 1
ATOM 748 N N . THR A 1 87 ? 9.609 1.780 -11.016 1.00 84.00 87 THR A N 1
ATOM 749 C CA . THR A 1 87 ? 8.202 1.379 -10.887 1.00 84.00 87 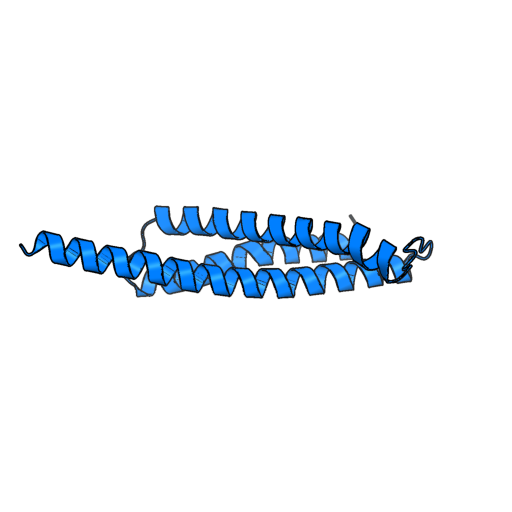THR A CA 1
ATOM 750 C C . THR A 1 87 ? 7.860 0.992 -9.450 1.00 84.00 87 THR A C 1
ATOM 752 O O . THR A 1 87 ? 6.919 1.533 -8.873 1.00 84.00 87 THR A O 1
ATOM 755 N N . VAL A 1 88 ? 8.649 0.101 -8.841 1.00 85.75 88 VAL A N 1
ATOM 756 C CA . VAL A 1 88 ? 8.428 -0.341 -7.455 1.00 85.75 88 VAL A CA 1
ATOM 757 C C . VAL A 1 88 ? 8.518 0.835 -6.485 1.00 85.75 88 VAL A C 1
ATOM 759 O O . VAL A 1 88 ? 7.700 0.931 -5.574 1.00 85.75 88 VAL A O 1
ATOM 762 N N . SER A 1 89 ? 9.452 1.761 -6.706 1.00 88.06 89 SER A N 1
ATOM 763 C CA . SER A 1 89 ? 9.628 2.947 -5.859 1.00 88.06 89 SER A CA 1
ATOM 764 C C . SER A 1 89 ? 8.409 3.873 -5.906 1.00 88.06 89 SER A C 1
ATOM 766 O O . SER A 1 89 ? 7.914 4.298 -4.863 1.00 88.06 89 SER A O 1
ATOM 768 N N . ILE A 1 90 ? 7.874 4.139 -7.102 1.00 88.50 90 ILE A N 1
ATOM 769 C CA . ILE A 1 90 ? 6.671 4.964 -7.281 1.00 88.50 90 ILE A CA 1
ATOM 770 C C . ILE A 1 90 ? 5.454 4.291 -6.641 1.00 88.50 90 ILE A C 1
ATOM 772 O O . ILE A 1 90 ? 4.717 4.935 -5.893 1.00 88.50 90 ILE A O 1
ATOM 776 N N . VAL A 1 91 ? 5.264 2.989 -6.882 1.00 89.81 91 VAL A N 1
ATOM 777 C CA . VAL A 1 91 ? 4.168 2.215 -6.278 1.00 89.81 91 VAL A CA 1
ATOM 778 C C . VAL A 1 91 ? 4.265 2.238 -4.752 1.00 89.81 91 VAL A C 1
ATOM 780 O O . VAL A 1 91 ? 3.249 2.424 -4.083 1.00 89.81 91 VAL A O 1
ATOM 783 N N . LEU A 1 92 ? 5.474 2.125 -4.192 1.00 90.19 92 LEU A N 1
ATOM 784 C CA . LEU A 1 92 ? 5.705 2.171 -2.748 1.00 90.19 92 LEU A CA 1
ATOM 785 C C . LEU A 1 92 ? 5.279 3.508 -2.151 1.00 90.19 92 LEU A C 1
ATOM 787 O O . LEU A 1 92 ? 4.571 3.530 -1.141 1.00 90.19 92 LEU A O 1
ATOM 791 N N . LEU A 1 93 ? 5.668 4.614 -2.784 1.00 91.19 93 LEU A N 1
ATOM 792 C CA . LEU A 1 93 ? 5.301 5.955 -2.339 1.00 91.19 93 LEU A CA 1
ATOM 793 C C . LEU A 1 93 ? 3.786 6.172 -2.412 1.00 91.19 93 LEU A C 1
ATOM 795 O O . LEU A 1 93 ? 3.170 6.527 -1.406 1.00 91.19 93 LEU A O 1
ATOM 799 N N . LEU A 1 94 ? 3.171 5.896 -3.565 1.00 91.75 94 LEU A N 1
ATOM 800 C CA . LEU A 1 94 ? 1.731 6.082 -3.770 1.00 91.75 94 LEU A CA 1
ATOM 801 C C . LEU A 1 94 ? 0.901 5.227 -2.810 1.00 91.75 94 LEU A C 1
ATOM 803 O O . LEU A 1 94 ? -0.018 5.731 -2.160 1.00 91.75 94 LEU A O 1
ATOM 807 N N . ASN A 1 95 ? 1.253 3.949 -2.665 1.00 92.56 95 ASN A N 1
ATOM 808 C CA . ASN A 1 95 ? 0.530 3.051 -1.776 1.00 92.56 95 ASN A CA 1
ATOM 809 C C . ASN A 1 95 ? 0.715 3.438 -0.300 1.00 92.56 95 ASN A C 1
ATOM 811 O O . ASN A 1 95 ? -0.225 3.319 0.486 1.00 92.56 95 ASN A O 1
ATOM 815 N N . SER A 1 96 ? 1.885 3.954 0.090 1.00 91.25 96 SER A N 1
ATOM 816 C CA . SER A 1 96 ? 2.114 4.455 1.452 1.00 91.25 96 SER A CA 1
ATOM 817 C C . SER A 1 96 ? 1.224 5.659 1.769 1.00 91.25 96 SER A C 1
ATOM 819 O O . SER A 1 96 ? 0.582 5.690 2.821 1.00 91.25 96 SER A O 1
ATOM 821 N N . VAL A 1 97 ? 1.125 6.624 0.848 1.00 92.81 97 VAL A N 1
ATOM 822 C CA . VAL A 1 97 ? 0.264 7.809 1.004 1.00 92.81 97 VAL A CA 1
ATOM 823 C C . VAL A 1 97 ? -1.208 7.407 1.113 1.00 92.81 97 VAL A C 1
ATOM 825 O O . VAL A 1 97 ? -1.893 7.844 2.042 1.00 92.81 97 VAL A O 1
ATOM 828 N N . LEU A 1 98 ? -1.685 6.527 0.225 1.00 93.12 98 LEU A N 1
ATOM 829 C CA . LEU A 1 98 ? -3.068 6.040 0.252 1.00 93.12 98 LEU A CA 1
ATOM 830 C C . LEU A 1 98 ? -3.394 5.297 1.548 1.00 93.12 98 LEU A C 1
ATOM 832 O O . LEU A 1 98 ? -4.416 5.577 2.173 1.00 93.12 98 LEU A O 1
ATOM 836 N N . ASN A 1 99 ? -2.512 4.409 2.008 1.00 93.12 99 ASN A N 1
ATOM 837 C CA . ASN A 1 99 ? -2.720 3.698 3.268 1.00 93.12 99 ASN A CA 1
ATOM 838 C C . ASN A 1 99 ? -2.774 4.652 4.470 1.00 93.12 99 ASN A C 1
ATOM 840 O O . ASN A 1 99 ? -3.635 4.501 5.336 1.00 93.12 99 ASN A O 1
ATOM 844 N N . ILE A 1 100 ? -1.911 5.674 4.527 1.00 91.75 100 ILE A N 1
ATOM 845 C CA . ILE A 1 100 ? -1.960 6.687 5.594 1.00 91.75 100 ILE A CA 1
ATOM 846 C C . ILE A 1 100 ? -3.296 7.438 5.572 1.00 91.75 100 ILE A C 1
ATOM 848 O O . ILE A 1 100 ? -3.894 7.661 6.632 1.00 91.75 100 ILE A O 1
ATOM 852 N N . TYR A 1 101 ? -3.767 7.821 4.383 1.00 93.69 101 TYR A N 1
ATOM 853 C CA . TYR A 1 101 ? -5.048 8.499 4.210 1.00 93.69 101 TYR A CA 1
ATOM 854 C C . TYR A 1 101 ? -6.215 7.616 4.671 1.00 93.69 101 TYR A C 1
ATOM 856 O O . TYR A 1 101 ? -6.989 8.028 5.540 1.00 93.69 101 TYR A O 1
ATOM 864 N N . PHE A 1 102 ? -6.300 6.379 4.173 1.00 93.12 102 PHE A N 1
ATOM 865 C CA . PHE A 1 102 ? -7.364 5.446 4.537 1.00 93.12 102 PHE A CA 1
ATOM 866 C C . PHE A 1 102 ? -7.346 5.089 6.022 1.00 93.12 102 PHE A C 1
ATOM 868 O O . PHE A 1 102 ? -8.408 5.055 6.641 1.00 93.12 102 PHE A O 1
ATOM 875 N N . ALA A 1 103 ? -6.172 4.906 6.634 1.00 91.94 103 ALA A N 1
ATOM 876 C CA . ALA A 1 103 ? -6.062 4.661 8.070 1.00 91.94 103 ALA A CA 1
ATOM 877 C C . ALA A 1 103 ? -6.663 5.809 8.889 1.00 91.94 103 ALA A C 1
ATOM 879 O O . ALA A 1 103 ? -7.465 5.575 9.794 1.00 91.94 103 ALA A O 1
ATOM 880 N N . LYS A 1 104 ? -6.300 7.061 8.568 1.00 90.62 104 LYS A N 1
ATOM 881 C CA . LYS A 1 104 ? -6.837 8.248 9.253 1.00 90.62 104 LYS A CA 1
ATOM 882 C C . LYS A 1 104 ? -8.344 8.379 9.047 1.00 90.62 104 LYS A C 1
ATOM 884 O O . LYS A 1 104 ? -9.074 8.599 10.013 1.00 90.62 104 LYS A O 1
ATOM 889 N N . PHE A 1 105 ? -8.806 8.237 7.806 1.00 91.38 105 PHE A N 1
ATOM 890 C CA . PHE A 1 105 ? -10.222 8.327 7.462 1.00 91.38 105 PHE A CA 1
ATOM 891 C C . PHE A 1 105 ? -11.048 7.267 8.197 1.00 91.38 105 PHE A C 1
ATOM 893 O O . PHE A 1 105 ? -12.072 7.580 8.807 1.00 91.38 105 PHE A O 1
ATOM 900 N N . TYR A 1 106 ? -10.573 6.022 8.200 1.00 91.25 106 TYR A N 1
ATOM 901 C CA . TYR A 1 106 ? -11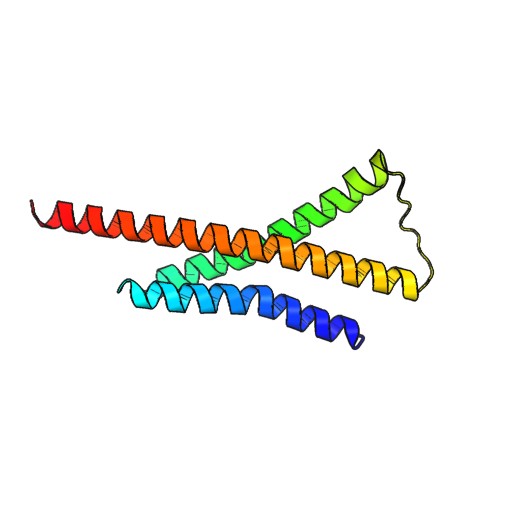.285 4.904 8.795 1.00 91.25 106 TYR A CA 1
ATOM 902 C C . TYR A 1 106 ? -11.351 4.998 10.325 1.00 91.25 106 TYR A C 1
ATOM 904 O O . TYR A 1 106 ? -12.433 4.849 10.891 1.00 91.25 106 TYR A O 1
ATOM 912 N N . LEU A 1 107 ? -10.246 5.355 10.997 1.00 88.81 107 LEU A N 1
ATOM 913 C CA . LEU A 1 107 ? -10.250 5.608 12.446 1.00 88.81 107 LEU A CA 1
ATOM 914 C C . LEU A 1 107 ? -11.221 6.734 12.826 1.00 88.81 107 LEU A C 1
ATOM 916 O O . LEU A 1 107 ? -11.995 6.587 13.772 1.00 88.81 107 LEU A O 1
ATOM 920 N N . LYS A 1 108 ? -11.226 7.837 12.062 1.00 88.00 108 LYS A N 1
ATOM 921 C CA . LYS A 1 108 ? -12.145 8.964 12.287 1.00 88.00 108 LYS A CA 1
ATOM 922 C C . LYS A 1 108 ? -13.607 8.533 12.156 1.00 88.00 108 LYS A C 1
ATOM 924 O O . LYS A 1 108 ? -14.439 8.975 12.943 1.00 88.00 108 LYS A O 1
ATOM 929 N N . ARG A 1 109 ? -13.921 7.672 11.183 1.00 86.94 109 ARG A N 1
ATOM 930 C CA . ARG A 1 109 ? -15.282 7.164 10.964 1.00 86.94 109 ARG A CA 1
ATOM 931 C C . ARG A 1 109 ? -15.763 6.308 12.134 1.00 86.94 109 ARG A C 1
ATOM 933 O O . ARG A 1 109 ? -16.845 6.561 12.643 1.00 86.94 109 ARG A O 1
ATOM 940 N N . ILE A 1 110 ? -14.952 5.353 12.590 1.00 85.75 110 ILE A N 1
ATOM 941 C CA . ILE A 1 110 ? -15.337 4.463 13.698 1.00 85.75 110 ILE A CA 1
ATOM 94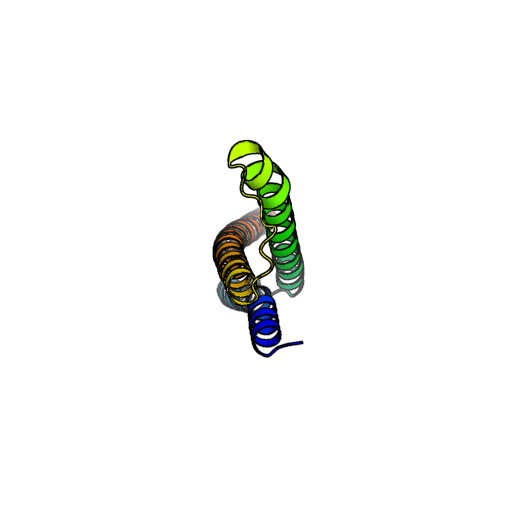2 C C . ILE A 1 110 ? -15.495 5.251 15.008 1.00 85.75 110 ILE A C 1
ATOM 944 O O . ILE A 1 110 ? -16.436 5.010 15.759 1.00 85.75 110 ILE A O 1
ATOM 948 N N . SER A 1 111 ? -14.609 6.218 15.272 1.00 80.56 111 SER A N 1
ATOM 949 C CA . SER A 1 111 ? -14.694 7.053 16.476 1.00 80.56 111 SER A CA 1
ATOM 950 C C . SER A 1 111 ? -15.987 7.872 16.538 1.00 80.56 111 SER A C 1
ATOM 952 O O . SER A 1 111 ? -16.572 7.973 17.612 1.00 80.56 111 SER A O 1
ATOM 954 N N . LYS A 1 112 ? -16.463 8.416 15.409 1.00 78.81 112 LYS A N 1
ATOM 955 C CA . LYS A 1 112 ? -17.744 9.141 15.364 1.00 78.81 112 LYS A CA 1
ATOM 956 C C . LYS A 1 112 ? -18.933 8.238 15.681 1.00 78.81 112 LYS A C 1
ATOM 958 O O . LYS A 1 112 ? -19.753 8.596 16.515 1.00 78.81 112 LYS A O 1
ATOM 963 N N . THR A 1 113 ? -18.979 7.052 15.074 1.00 74.38 113 THR A N 1
ATOM 964 C CA . THR A 1 113 ? -20.068 6.092 15.298 1.00 74.38 113 THR A CA 1
ATOM 965 C C . THR A 1 113 ? -20.146 5.639 16.758 1.00 74.38 113 THR A C 1
ATOM 967 O O . THR A 1 113 ? -21.241 5.468 17.277 1.00 74.38 113 THR A O 1
ATOM 970 N N . LYS A 1 114 ? -19.007 5.486 17.452 1.00 67.75 114 LYS A N 1
ATOM 971 C CA . LYS A 1 114 ? -19.001 5.183 18.894 1.00 67.75 114 LYS A CA 1
ATOM 972 C C . LYS A 1 114 ? -19.694 6.286 19.703 1.00 67.75 114 LYS A C 1
ATOM 974 O O . LYS A 1 114 ? -20.572 5.977 20.499 1.00 67.75 114 LYS A O 1
ATOM 979 N N . ASN A 1 115 ? -19.326 7.547 19.468 1.00 68.31 115 ASN A N 1
ATOM 980 C CA . ASN A 1 115 ? -19.902 8.681 20.193 1.00 68.31 115 ASN A CA 1
ATOM 981 C C . ASN A 1 115 ? -21.415 8.803 19.948 1.00 68.31 115 ASN A C 1
ATOM 983 O O . ASN A 1 115 ? -22.155 9.087 20.880 1.00 68.31 115 ASN A O 1
ATOM 987 N N . GLU A 1 116 ? -21.877 8.556 18.717 1.00 61.97 116 GLU A N 1
ATOM 988 C CA . GLU A 1 116 ? -23.309 8.552 18.376 1.00 61.97 116 GLU A CA 1
ATOM 989 C C . GLU A 1 116 ? -24.074 7.431 19.099 1.00 61.97 116 GLU A C 1
ATOM 991 O O . GLU A 1 116 ? -25.136 7.680 19.659 1.00 61.97 116 GLU A O 1
ATOM 996 N N . ILE A 1 117 ? -23.524 6.212 19.157 1.00 63.19 117 ILE A N 1
ATOM 997 C CA . ILE A 1 117 ? -24.155 5.088 19.873 1.00 63.19 117 ILE A CA 1
ATOM 998 C C . ILE A 1 117 ? -24.195 5.343 21.391 1.00 63.19 117 ILE A C 1
ATOM 1000 O O . ILE A 1 117 ? -25.193 5.029 22.036 1.00 63.19 117 ILE A O 1
ATOM 1004 N N . GLU A 1 118 ? -23.143 5.933 21.969 1.00 60.91 118 GLU A N 1
ATOM 1005 C CA . GLU A 1 118 ? -23.117 6.307 23.393 1.00 60.91 118 GLU A CA 1
ATOM 1006 C C . GLU A 1 118 ? -24.097 7.439 23.742 1.00 60.91 118 GLU A C 1
ATOM 1008 O O . GLU A 1 118 ? -24.568 7.495 24.876 1.00 60.91 118 GLU A O 1
ATOM 1013 N N . LEU A 1 119 ? -24.409 8.327 22.792 1.00 57.41 119 LEU A N 1
ATOM 1014 C CA . LEU A 1 119 ? -25.428 9.370 22.954 1.00 57.41 119 LEU A CA 1
ATOM 1015 C C . LEU A 1 119 ? -26.846 8.781 22.947 1.00 57.41 119 LEU A C 1
ATOM 1017 O O . LEU A 1 119 ? -27.646 9.155 23.794 1.00 57.41 119 LEU A O 1
ATOM 1021 N N . ILE A 1 120 ? -27.128 7.817 22.064 1.00 58.22 120 ILE A N 1
ATOM 1022 C CA . ILE A 1 120 ? -28.446 7.161 21.970 1.00 58.22 120 ILE A CA 1
ATOM 1023 C C . ILE A 1 120 ? -28.750 6.308 23.213 1.00 58.22 120 ILE A C 1
ATOM 1025 O O . ILE A 1 120 ? -29.891 6.234 23.642 1.00 58.22 120 ILE A O 1
ATOM 1029 N N . GLY A 1 121 ? -27.745 5.666 23.819 1.00 50.19 121 GLY A N 1
ATOM 1030 C CA . GLY A 1 121 ? -27.937 4.845 25.026 1.00 50.19 121 GLY A CA 1
ATOM 1031 C C . GLY A 1 121 ? -28.091 5.629 26.338 1.00 50.19 121 GLY A C 1
ATOM 1032 O O . GLY A 1 121 ? -28.172 5.008 27.397 1.00 50.19 121 GLY A O 1
ATOM 1033 N N . LYS A 1 122 ? -28.050 6.967 26.286 1.00 56.28 122 LYS A N 1
ATOM 1034 C CA . LYS A 1 122 ? -28.236 7.864 27.438 1.00 56.28 122 LYS A CA 1
ATOM 1035 C C . LYS A 1 122 ? -29.575 8.611 27.424 1.00 56.28 122 LYS A C 1
ATOM 1037 O O . LYS A 1 122 ? -29.841 9.322 28.393 1.00 56.28 122 LYS A O 1
ATOM 1042 N N . GLU A 1 123 ? -30.366 8.468 26.362 1.00 44.12 123 GLU A N 1
ATOM 1043 C CA . GLU A 1 123 ? -31.781 8.872 26.320 1.00 44.12 123 GLU A CA 1
ATOM 1044 C C . GLU A 1 123 ? -32.670 7.743 26.856 1.00 44.12 123 GLU A C 1
ATOM 1046 O O . GLU A 1 123 ? -33.634 8.067 27.586 1.00 44.12 123 GLU A O 1
#

Sequence (123 aa):
MDSLGFIFFILLLLMIILPNYLFQRKLKLTDLSYFKYKAIYLVISISSLILVFVFFYYLKEYFLKYYFELNTNNKNEYEANKARTITVSIVLLLNSVLNIYFAKFYLKRISKTKNEIELIGKE

Organism: NCBI:txid362418

pLDDT: mean 81.19, std 12.73, range [44.12, 94.88]

Secondary structure (DSSP, 8-state):
--HHHHHHHHHHHHHHHHHHHHHHHHHHTTT---HHHHHHHHHHHHHHHHHHHHHHHHIIIIIIHHHS--------HHHHHHHHHHHH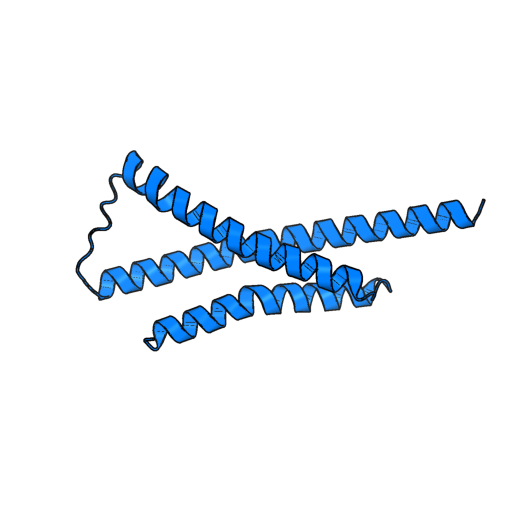HHHHHHHHHHHHHHHHHHHHHHHHHHHHHHHHTT-

Foldseek 3Di:
DDPLVVVLVVLVVCQLVVLLVVLQVVCVVVVNNDPVLSVVLSVVLVVLLVVLVVVLVCCVPPVCCPPVVPPPPDPDPVVVSVVVVVSSVVSSVSSVVSSVVCSVVSVVVVSVVVVVVVVVVVD